Protein AF-A0A2D7DXU7-F1 (afdb_monomer_lite)

Foldseek 3Di:
DPPPQPAQKWWKWFAAPPPRAIWTDAPPGTDLDPVRTDIDGPVCVVVVVVVVVVCVVVNGGPDIDIFGADPVRHGDDPVVVDSNVPDPDDPD

Radius of gyration: 13.19 Å; chains: 1; bounding box: 36×32×34 Å

Sequence (92 aa):
MVKKLKGEQFYLSANDLTSGDVIYLSKDKWSTDFNKAIKIRKDDIEKYEKIAIQDENKCLIIGPFFVELTEEGQIRKLRDKIRKNGLTFKIT

Structure (mmCIF, N/CA/C/O backbone):
data_AF-A0A2D7DXU7-F1
#
_entry.id   AF-A0A2D7DXU7-F1
#
loop_
_atom_site.group_PDB
_atom_site.id
_atom_site.type_symbol
_atom_site.label_atom_id
_atom_site.label_alt_id
_atom_site.label_comp_id
_atom_site.label_asym_id
_atom_site.label_entity_id
_atom_site.label_seq_id
_atom_site.pdbx_PDB_ins_code
_atom_site.Cartn_x
_atom_site.Cartn_y
_atom_site.Cartn_z
_atom_site.occupancy
_atom_site.B_iso_or_equiv
_atom_site.auth_seq_id
_atom_site.auth_comp_id
_atom_site.auth_asym_id
_atom_site.auth_atom_id
_atom_site.pdbx_PDB_model_num
ATOM 1 N N . MET A 1 1 ? 6.167 -8.174 21.423 1.00 34.69 1 MET A N 1
ATOM 2 C CA . MET A 1 1 ? 5.566 -6.853 21.722 1.00 34.69 1 MET A CA 1
ATOM 3 C C . MET A 1 1 ? 5.096 -6.226 20.420 1.00 34.69 1 MET A C 1
ATOM 5 O O . MET A 1 1 ? 5.930 -5.815 19.622 1.00 34.69 1 MET A O 1
ATOM 9 N N . VAL A 1 2 ? 3.786 -6.195 20.174 1.00 47.72 2 VAL A N 1
ATOM 10 C CA . VAL A 1 2 ? 3.225 -5.523 18.993 1.00 47.72 2 VAL A CA 1
ATOM 11 C C . VAL A 1 2 ? 3.428 -4.019 19.180 1.00 47.72 2 VAL A C 1
ATOM 13 O O . VAL A 1 2 ? 2.967 -3.447 20.169 1.00 47.72 2 VAL A O 1
ATOM 16 N N . LYS A 1 3 ? 4.180 -3.370 18.283 1.00 54.38 3 LYS A N 1
ATOM 17 C CA . LYS A 1 3 ? 4.324 -1.907 18.290 1.00 54.38 3 LYS A CA 1
ATOM 18 C C . LYS A 1 3 ? 2.926 -1.302 18.145 1.00 54.38 3 LYS A C 1
ATOM 20 O O . LYS A 1 3 ? 2.313 -1.454 17.096 1.00 54.38 3 LYS A O 1
ATOM 25 N N . LYS A 1 4 ? 2.428 -0.624 19.186 1.00 62.19 4 LYS A N 1
ATOM 26 C CA . LYS A 1 4 ? 1.157 0.113 19.121 1.00 62.19 4 LYS A CA 1
ATOM 27 C C . LYS A 1 4 ? 1.237 1.128 17.982 1.00 62.19 4 LYS A C 1
ATOM 29 O O . LYS A 1 4 ? 2.051 2.052 18.042 1.00 62.19 4 LYS A O 1
ATOM 34 N N . LEU A 1 5 ? 0.407 0.940 16.961 1.00 70.56 5 LEU A N 1
ATOM 35 C CA . LEU A 1 5 ? 0.202 1.918 15.902 1.00 70.56 5 LEU A CA 1
ATOM 36 C C . LEU A 1 5 ? -0.364 3.194 16.534 1.00 70.56 5 LEU A C 1
ATOM 38 O O . LEU A 1 5 ? -1.350 3.146 17.271 1.00 70.56 5 LEU A O 1
ATOM 42 N N . LYS A 1 6 ? 0.311 4.322 16.302 1.00 76.81 6 LYS A N 1
ATOM 43 C CA . LYS A 1 6 ? -0.026 5.617 16.916 1.00 76.81 6 LYS A CA 1
ATOM 44 C C . LYS A 1 6 ? -0.770 6.560 15.968 1.00 76.81 6 LYS A C 1
ATOM 46 O O . LYS A 1 6 ? -1.068 7.677 16.377 1.00 76.81 6 LYS A O 1
ATOM 51 N N . GLY A 1 7 ? -0.929 6.189 14.699 1.00 78.75 7 GLY A N 1
ATOM 52 C CA . GLY A 1 7 ? -1.689 6.963 13.718 1.00 78.75 7 GLY A CA 1
ATOM 53 C C . GLY A 1 7 ? -3.173 6.606 13.752 1.00 78.75 7 GLY A C 1
ATOM 54 O O . GLY A 1 7 ? -3.534 5.505 14.165 1.00 78.75 7 GLY A O 1
ATOM 55 N N . GLU A 1 8 ? -4.012 7.527 13.288 1.00 86.62 8 GLU A N 1
ATOM 56 C CA . GLU A 1 8 ? -5.448 7.287 13.066 1.00 86.62 8 GLU A CA 1
ATOM 57 C C . GLU A 1 8 ? -5.740 6.892 11.607 1.00 86.62 8 GLU A C 1
ATOM 59 O O . GLU A 1 8 ? -6.760 6.269 11.304 1.00 86.62 8 GLU A O 1
ATOM 64 N N . GLN A 1 9 ? -4.810 7.212 10.700 1.00 92.94 9 GLN A N 1
ATOM 65 C CA . GLN A 1 9 ? -4.878 6.895 9.278 1.00 92.94 9 GLN A CA 1
ATOM 66 C C . GLN A 1 9 ? -3.579 6.263 8.782 1.00 92.94 9 GLN A C 1
ATOM 68 O O . GLN A 1 9 ? -2.483 6.578 9.258 1.00 92.94 9 GLN A O 1
ATOM 73 N N . PHE A 1 10 ? -3.721 5.383 7.795 1.00 94.38 10 PHE A N 1
ATOM 74 C CA . PHE A 1 10 ? -2.640 4.571 7.262 1.00 94.38 10 PHE A CA 1
ATOM 75 C C . PHE A 1 10 ? -2.753 4.411 5.749 1.00 94.38 10 PHE A C 1
ATOM 77 O O . PHE A 1 10 ? -3.846 4.454 5.186 1.00 94.38 10 PHE A O 1
ATOM 84 N N . TYR A 1 11 ? -1.619 4.147 5.109 1.00 95.31 11 TYR A N 1
ATOM 85 C CA . TYR A 1 11 ? -1.575 3.503 3.799 1.00 95.31 11 TYR A CA 1
ATOM 86 C C . TYR A 1 11 ? -1.032 2.091 3.942 1.00 95.31 11 TYR A C 1
ATOM 88 O O . TYR A 1 11 ? -0.086 1.870 4.695 1.00 95.31 11 TYR A O 1
ATOM 96 N N . LEU A 1 12 ? -1.601 1.143 3.203 1.00 95.81 12 LEU A N 1
ATOM 97 C CA . LEU A 1 12 ? -1.002 -0.174 3.057 1.00 95.81 12 LEU A CA 1
ATOM 98 C C . LEU A 1 12 ? 0.028 -0.111 1.928 1.00 95.81 12 LEU A C 1
ATOM 100 O O . LEU A 1 12 ? -0.302 0.265 0.801 1.00 95.81 12 LEU A O 1
ATOM 104 N N . SER A 1 13 ? 1.272 -0.442 2.253 1.00 95.50 13 SER A N 1
ATOM 105 C CA . SER A 1 13 ? 2.397 -0.441 1.324 1.00 95.50 13 SER A CA 1
ATOM 106 C C . SER A 1 13 ? 3.080 -1.800 1.326 1.00 95.50 13 SER A C 1
ATOM 108 O O . SER A 1 13 ? 3.058 -2.507 2.329 1.00 95.50 13 SER A O 1
ATOM 110 N N . ALA A 1 14 ? 3.687 -2.153 0.204 1.00 95.12 14 ALA A N 1
ATOM 111 C CA . ALA A 1 14 ? 4.485 -3.355 0.031 1.00 95.12 14 ALA A CA 1
ATOM 112 C C . ALA A 1 14 ? 5.579 -3.083 -1.011 1.00 95.12 14 ALA A C 1
ATOM 114 O O . ALA A 1 14 ? 5.725 -1.951 -1.490 1.00 95.12 14 ALA A O 1
ATOM 115 N N . ASN A 1 15 ? 6.342 -4.111 -1.363 1.00 93.44 15 ASN A N 1
ATOM 116 C CA . ASN A 1 15 ? 7.197 -4.083 -2.542 1.00 93.44 15 ASN A CA 1
ATOM 117 C C . ASN A 1 15 ? 6.602 -4.961 -3.645 1.00 93.44 15 ASN A C 1
ATOM 119 O O . ASN A 1 15 ? 6.075 -6.041 -3.371 1.00 93.44 15 ASN A O 1
ATOM 123 N N . ASP A 1 16 ? 6.693 -4.479 -4.881 1.00 90.31 16 ASP A N 1
ATOM 124 C CA . ASP A 1 16 ? 6.410 -5.278 -6.066 1.00 90.31 16 ASP A CA 1
ATOM 125 C C . ASP A 1 16 ? 7.493 -6.348 -6.227 1.00 90.31 16 ASP A C 1
ATOM 127 O O . 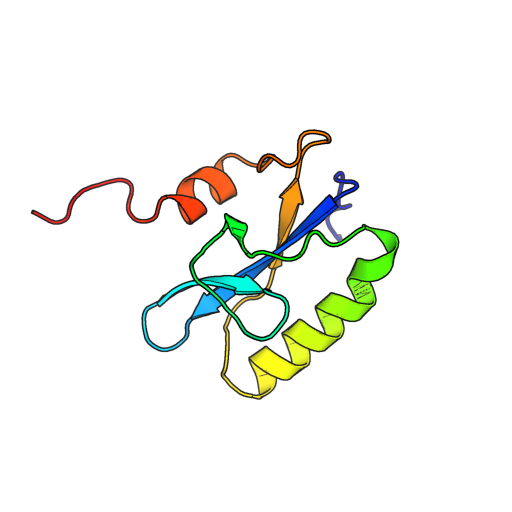ASP A 1 16 ? 8.687 -6.070 -6.100 1.00 90.31 16 ASP A O 1
ATOM 131 N N . LEU A 1 17 ? 7.076 -7.580 -6.506 1.00 84.75 17 LEU A N 1
ATOM 132 C CA . LEU A 1 17 ? 7.982 -8.724 -6.611 1.00 84.75 17 LEU A CA 1
ATOM 133 C C . LEU A 1 17 ? 8.890 -8.677 -7.840 1.00 84.75 17 LEU A C 1
ATOM 135 O O . LEU A 1 17 ? 9.969 -9.265 -7.820 1.00 84.75 17 LEU A O 1
ATOM 139 N N . THR A 1 18 ? 8.453 -8.006 -8.906 1.00 84.94 18 THR A N 1
ATOM 140 C CA . THR A 1 18 ? 9.139 -8.029 -10.202 1.00 84.94 18 THR A CA 1
ATOM 141 C C . THR A 1 18 ? 10.184 -6.923 -10.294 1.00 84.94 18 THR A C 1
ATOM 143 O O . THR A 1 18 ? 11.325 -7.160 -10.677 1.00 84.94 18 THR A O 1
ATOM 146 N N . SER A 1 19 ? 9.783 -5.705 -9.943 1.00 86.56 19 SER A N 1
ATOM 147 C CA . SER A 1 19 ? 10.594 -4.488 -10.021 1.00 86.56 19 SER A CA 1
ATOM 148 C C . SER A 1 19 ? 11.320 -4.168 -8.714 1.00 86.56 19 SER A C 1
ATOM 150 O O . SER A 1 19 ? 12.326 -3.463 -8.725 1.00 86.56 19 SER A O 1
ATOM 152 N N . GLY A 1 20 ? 10.820 -4.667 -7.578 1.00 84.69 20 GLY A N 1
ATOM 153 C CA . GLY A 1 20 ? 11.257 -4.234 -6.252 1.00 84.69 20 GLY A CA 1
ATOM 154 C C . GLY A 1 20 ? 10.706 -2.864 -5.841 1.00 84.69 20 GLY A C 1
ATOM 155 O O . GLY A 1 20 ? 11.006 -2.400 -4.736 1.00 84.69 20 GLY A O 1
ATOM 156 N N . ASP A 1 21 ? 9.889 -2.221 -6.682 1.00 89.81 21 ASP A N 1
ATOM 157 C CA . ASP A 1 21 ? 9.364 -0.882 -6.432 1.00 89.81 21 ASP A CA 1
ATOM 158 C C . ASP A 1 21 ? 8.458 -0.842 -5.202 1.00 89.81 21 ASP A C 1
ATOM 160 O O . ASP A 1 21 ? 7.767 -1.804 -4.857 1.00 89.81 21 ASP A O 1
ATOM 164 N N . VAL A 1 22 ? 8.433 0.312 -4.534 1.00 91.62 22 VAL A N 1
ATOM 165 C CA . VAL A 1 22 ? 7.488 0.552 -3.443 1.00 91.62 22 VAL A CA 1
ATOM 166 C C . VAL A 1 22 ? 6.107 0.810 -4.038 1.00 91.62 22 VAL A C 1
ATOM 168 O O . VAL A 1 22 ? 5.899 1.772 -4.777 1.00 91.62 22 VAL A O 1
ATOM 171 N N . ILE A 1 23 ? 5.153 -0.031 -3.658 1.00 94.38 23 ILE A N 1
ATOM 172 C CA . ILE A 1 23 ? 3.763 0.025 -4.106 1.00 94.38 23 ILE A CA 1
ATOM 173 C C . ILE A 1 23 ? 2.826 0.278 -2.929 1.00 94.38 23 ILE A C 1
ATOM 175 O O . ILE A 1 23 ? 3.153 0.033 -1.763 1.00 94.38 23 ILE A O 1
ATOM 179 N N . TYR A 1 24 ? 1.642 0.781 -3.253 1.00 95.69 24 TYR A N 1
ATOM 180 C CA . TYR A 1 24 ? 0.571 1.105 -2.325 1.00 95.69 24 TYR A CA 1
ATOM 181 C C . TYR A 1 24 ? -0.735 0.491 -2.815 1.00 95.69 24 TYR A C 1
ATOM 183 O O . TYR A 1 24 ? -0.994 0.439 -4.022 1.00 95.69 24 TYR A O 1
ATOM 191 N N . LEU A 1 25 ? -1.576 0.055 -1.881 1.00 96.12 25 LEU A N 1
ATOM 192 C CA . LEU A 1 25 ? -2.904 -0.438 -2.219 1.00 96.12 25 LEU A CA 1
ATOM 193 C C . LEU A 1 25 ? -3.778 0.727 -2.711 1.00 96.12 25 LEU A C 1
ATOM 195 O O . LEU A 1 25 ? -4.047 1.672 -1.964 1.00 96.12 25 LEU A O 1
ATOM 199 N N . SER A 1 26 ? -4.231 0.651 -3.962 1.00 95.19 26 SER A N 1
ATOM 200 C CA . SER A 1 26 ? -5.251 1.537 -4.538 1.00 95.19 26 SER A CA 1
ATOM 201 C C . SER A 1 26 ? -6.591 0.799 -4.664 1.00 95.19 26 SER A C 1
ATOM 203 O O . SER A 1 26 ? -6.666 -0.387 -4.353 1.00 95.19 26 SER A O 1
ATOM 205 N N . LYS A 1 27 ? -7.658 1.489 -5.100 1.00 89.94 27 LYS A N 1
ATOM 206 C CA . LYS A 1 27 ? -9.026 0.928 -5.166 1.00 89.94 27 LYS A CA 1
ATOM 207 C C . LYS A 1 27 ? -9.122 -0.411 -5.900 1.00 89.94 27 LYS A C 1
ATOM 209 O O . LYS A 1 27 ? -9.830 -1.290 -5.424 1.00 89.94 27 LYS A O 1
ATOM 214 N N . ASP A 1 28 ? -8.398 -0.552 -7.009 1.00 85.75 28 ASP A N 1
ATOM 215 C CA . ASP A 1 28 ? -8.562 -1.695 -7.915 1.00 85.75 28 ASP A CA 1
ATOM 216 C C . ASP A 1 28 ? -7.322 -2.597 -7.985 1.00 85.75 28 ASP A C 1
ATOM 218 O O . ASP A 1 28 ? -7.416 -3.757 -8.378 1.00 85.75 28 ASP A O 1
ATOM 222 N N . LYS A 1 29 ? -6.140 -2.064 -7.649 1.00 91.31 29 LYS A N 1
ATOM 223 C CA . LYS A 1 29 ? -4.858 -2.777 -7.744 1.00 91.31 29 LYS A CA 1
ATOM 224 C C . LYS A 1 29 ? -3.765 -2.143 -6.889 1.00 91.31 29 LYS A C 1
ATOM 226 O O . LYS A 1 29 ? -3.910 -1.027 -6.391 1.00 91.31 29 LYS A O 1
ATOM 231 N N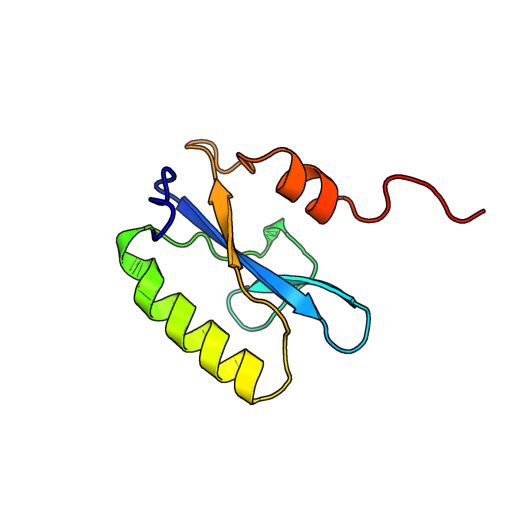 . TRP A 1 30 ? -2.625 -2.808 -6.793 1.00 94.44 30 TRP A N 1
ATOM 232 C CA . TRP A 1 30 ? -1.398 -2.192 -6.299 1.00 94.44 30 TRP A CA 1
ATOM 233 C C . TRP A 1 30 ? -0.841 -1.184 -7.311 1.00 94.44 30 TRP A C 1
ATOM 235 O O . TRP A 1 30 ? -0.937 -1.376 -8.525 1.00 94.44 30 TRP A O 1
ATOM 245 N N . SER A 1 31 ? -0.309 -0.071 -6.811 1.00 94.50 31 SER A N 1
ATOM 246 C CA . SER A 1 31 ? 0.152 1.051 -7.631 1.00 94.50 31 SER A CA 1
ATOM 247 C C . SER A 1 31 ? 1.371 1.723 -7.006 1.00 94.50 31 SER A C 1
ATOM 249 O O . SER A 1 31 ? 1.417 1.922 -5.796 1.00 94.50 31 SER A O 1
ATOM 251 N N . THR A 1 32 ? 2.330 2.139 -7.831 1.00 91.75 32 THR A N 1
ATOM 252 C CA . THR A 1 32 ? 3.462 2.986 -7.412 1.00 91.75 32 THR A CA 1
ATOM 253 C C . THR A 1 32 ? 3.033 4.437 -7.154 1.00 91.75 32 THR A C 1
ATOM 255 O O . THR A 1 32 ? 3.695 5.172 -6.423 1.00 91.75 32 THR A O 1
ATOM 258 N N . ASP A 1 33 ? 1.890 4.858 -7.708 1.00 91.31 33 ASP A N 1
ATOM 259 C CA . ASP A 1 33 ? 1.326 6.191 -7.486 1.00 91.31 33 ASP A CA 1
ATOM 260 C C . ASP A 1 33 ? 0.761 6.332 -6.065 1.00 91.31 33 ASP A C 1
ATOM 262 O O . ASP A 1 33 ? -0.342 5.873 -5.753 1.00 91.31 33 ASP A O 1
ATOM 266 N N . PHE A 1 34 ? 1.521 7.029 -5.223 1.00 88.31 34 PHE A N 1
ATOM 267 C CA . PHE A 1 34 ? 1.165 7.337 -3.842 1.00 88.31 34 PHE A CA 1
ATOM 268 C C . PHE A 1 34 ? -0.168 8.084 -3.702 1.00 88.31 34 PHE A C 1
ATOM 270 O O . PHE A 1 34 ? -0.874 7.896 -2.715 1.00 88.31 34 PHE A O 1
ATOM 277 N N . ASN A 1 35 ? -0.536 8.936 -4.664 1.00 88.88 35 ASN A N 1
ATOM 278 C CA . ASN A 1 35 ? -1.751 9.750 -4.560 1.00 88.88 35 ASN A CA 1
ATOM 279 C C . ASN A 1 35 ? -3.026 8.925 -4.779 1.00 88.88 35 ASN A C 1
ATOM 281 O O . ASN A 1 35 ? -4.115 9.367 -4.418 1.00 88.88 35 ASN A O 1
ATOM 285 N N . LYS A 1 36 ? -2.894 7.720 -5.345 1.00 92.81 36 LYS A N 1
ATOM 286 C CA . LYS A 1 36 ? -3.995 6.765 -5.531 1.00 92.81 36 LYS A CA 1
ATOM 287 C C . LYS A 1 36 ? -4.163 5.805 -4.353 1.00 92.81 36 LYS A C 1
ATOM 289 O O . LYS A 1 36 ? -5.089 4.993 -4.374 1.00 92.81 36 LYS A O 1
ATOM 294 N N . ALA A 1 37 ? -3.287 5.876 -3.349 1.00 93.94 37 ALA A N 1
ATOM 295 C CA . ALA A 1 37 ? -3.341 4.999 -2.190 1.00 93.94 37 ALA A CA 1
ATOM 296 C C . ALA A 1 37 ? -4.636 5.212 -1.389 1.00 93.94 37 ALA A C 1
ATOM 298 O O . ALA A 1 37 ? -5.040 6.343 -1.102 1.00 93.94 37 ALA A O 1
ATOM 299 N N . ILE A 1 38 ? -5.294 4.117 -1.004 1.00 94.69 38 ILE A N 1
ATOM 300 C CA . ILE A 1 38 ? -6.496 4.174 -0.168 1.00 94.69 38 ILE A CA 1
ATOM 301 C C . ILE A 1 38 ? -6.092 4.564 1.250 1.00 94.69 38 ILE A C 1
ATOM 303 O O . ILE A 1 38 ? -5.317 3.852 1.884 1.00 94.69 38 ILE A O 1
ATOM 307 N N . LYS A 1 39 ? -6.675 5.644 1.782 1.00 94.12 39 LYS A N 1
ATOM 308 C CA . LYS A 1 39 ? -6.560 5.979 3.208 1.00 94.12 39 LYS A CA 1
ATOM 309 C C . LYS A 1 39 ? -7.352 4.972 4.036 1.00 94.12 39 LYS A C 1
ATOM 311 O O . LYS A 1 39 ? -8.574 4.897 3.925 1.00 94.12 39 LYS A O 1
ATOM 316 N N . ILE A 1 40 ? -6.649 4.232 4.879 1.00 94.19 40 ILE A N 1
ATOM 317 C CA . ILE A 1 40 ? -7.201 3.207 5.760 1.00 94.19 40 ILE A CA 1
ATOM 318 C C . ILE A 1 40 ? -7.322 3.804 7.155 1.00 94.19 40 ILE A C 1
ATOM 320 O O . ILE A 1 40 ? -6.350 4.344 7.688 1.00 94.19 40 ILE A O 1
ATOM 324 N N . ARG A 1 41 ? -8.514 3.729 7.747 1.00 92.81 41 ARG A N 1
ATOM 325 C CA . ARG A 1 41 ? -8.710 4.096 9.151 1.00 92.81 41 ARG A CA 1
ATOM 326 C C . ARG A 1 41 ? -8.222 2.971 10.045 1.00 92.81 41 ARG A C 1
ATOM 328 O O . ARG A 1 41 ? -8.240 1.807 9.656 1.00 92.81 41 ARG A O 1
ATOM 335 N N . LYS A 1 42 ? -7.815 3.327 11.258 1.00 89.62 42 LYS A N 1
ATOM 336 C CA . LYS A 1 42 ? -7.362 2.371 12.271 1.00 89.62 42 LYS A CA 1
ATOM 337 C C . LYS A 1 42 ? -8.340 1.211 12.494 1.00 89.62 42 LYS A C 1
ATOM 339 O O . LYS A 1 42 ? -7.900 0.070 12.591 1.00 89.62 42 LYS A O 1
ATOM 344 N N . ASP A 1 43 ? -9.637 1.503 12.497 1.00 91.56 43 ASP A N 1
ATOM 345 C CA . ASP A 1 43 ? -10.700 0.513 12.717 1.00 91.56 43 ASP A CA 1
ATOM 346 C C . ASP A 1 43 ? -10.803 -0.523 11.586 1.00 91.56 43 ASP A C 1
ATOM 348 O O . ASP A 1 43 ? -11.277 -1.635 11.800 1.00 91.56 43 ASP A O 1
ATOM 352 N N . ASP A 1 44 ? -10.312 -0.191 10.389 1.00 93.81 44 ASP A N 1
ATOM 353 C CA . ASP A 1 44 ? -10.349 -1.073 9.222 1.00 93.81 44 ASP A CA 1
ATOM 354 C C . ASP A 1 44 ? -9.057 -1.891 9.043 1.00 93.81 44 ASP A C 1
ATOM 356 O O . ASP A 1 44 ? -8.955 -2.671 8.095 1.00 93.81 44 ASP A O 1
ATOM 360 N N . ILE A 1 45 ? -8.047 -1.735 9.910 1.00 92.31 45 ILE A N 1
ATOM 361 C CA . ILE A 1 45 ? -6.715 -2.334 9.709 1.00 92.31 45 ILE A CA 1
ATOM 362 C C . ILE A 1 45 ? -6.779 -3.845 9.500 1.00 92.31 45 ILE A C 1
ATOM 364 O O . ILE A 1 45 ? -6.192 -4.344 8.543 1.00 92.31 45 ILE A O 1
ATOM 368 N N . GLU A 1 46 ? -7.528 -4.565 10.336 1.00 92.50 46 GLU A N 1
ATOM 369 C CA . GLU A 1 46 ? -7.611 -6.029 10.263 1.00 92.50 46 GLU A CA 1
ATOM 370 C C . GLU A 1 46 ? -8.167 -6.517 8.918 1.00 92.50 46 GLU A C 1
ATOM 372 O O . GLU A 1 46 ? -7.766 -7.561 8.398 1.00 92.50 46 GLU A O 1
ATOM 377 N N . LYS A 1 47 ? -9.086 -5.751 8.318 1.00 94.44 47 LYS A N 1
ATOM 378 C CA . LYS A 1 47 ? -9.631 -6.052 6.991 1.00 94.44 47 LYS A CA 1
ATOM 379 C C . LYS A 1 47 ? -8.535 -5.963 5.933 1.00 94.44 47 LYS A C 1
ATOM 381 O O . LYS A 1 47 ? -8.420 -6.854 5.095 1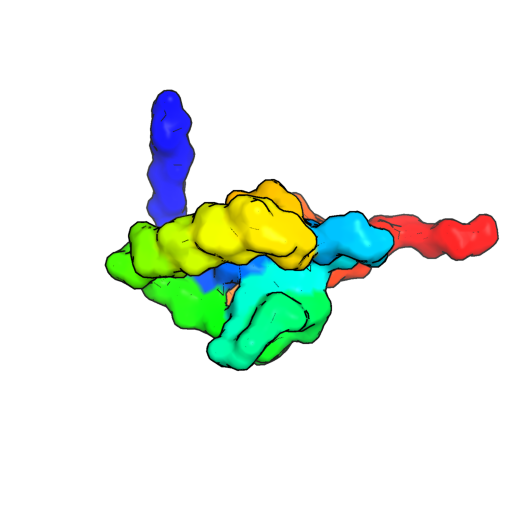.00 94.44 47 LYS A O 1
ATOM 386 N N . TYR A 1 48 ? -7.744 -4.895 5.963 1.00 95.06 48 TYR A N 1
ATOM 387 C CA . TYR A 1 48 ? -6.688 -4.676 4.977 1.00 95.06 48 TYR A CA 1
ATOM 388 C C . TYR A 1 48 ? -5.466 -5.565 5.204 1.00 95.06 48 TYR A C 1
ATOM 390 O O . TYR A 1 48 ? -4.808 -5.937 4.239 1.00 95.06 48 TYR A O 1
ATOM 398 N N . GLU A 1 49 ? -5.204 -5.979 6.441 1.00 94.56 49 GLU A N 1
ATOM 399 C CA . GLU A 1 49 ? -4.189 -6.986 6.752 1.00 94.56 49 GLU A CA 1
ATOM 400 C C . GLU A 1 49 ? -4.539 -8.337 6.114 1.00 94.56 49 GLU A C 1
ATOM 402 O O . GLU A 1 49 ? -3.696 -8.949 5.463 1.00 94.56 49 GLU A O 1
ATOM 407 N N . LYS A 1 50 ? -5.809 -8.761 6.183 1.00 95.25 50 LYS A N 1
ATOM 408 C CA . LYS A 1 50 ? -6.278 -9.976 5.493 1.00 95.25 50 LYS A CA 1
ATOM 409 C C . LYS A 1 50 ? -6.110 -9.893 3.975 1.00 95.25 50 LYS A C 1
ATOM 411 O O . LYS A 1 50 ? -5.699 -10.879 3.369 1.00 95.25 50 LYS A O 1
ATOM 416 N N . ILE A 1 51 ? -6.404 -8.739 3.370 1.00 93.56 51 ILE A N 1
ATOM 417 C CA . ILE A 1 51 ? -6.178 -8.508 1.931 1.00 93.56 51 ILE A CA 1
ATOM 418 C C . ILE A 1 51 ? -4.686 -8.645 1.610 1.00 93.56 51 ILE A C 1
ATOM 420 O O . ILE A 1 51 ? -4.319 -9.368 0.689 1.00 93.56 51 ILE A O 1
ATOM 424 N N . ALA A 1 52 ? -3.825 -8.016 2.412 1.00 93.75 52 ALA A N 1
ATOM 425 C CA . ALA A 1 52 ? -2.382 -8.065 2.220 1.00 93.75 52 ALA A CA 1
ATOM 426 C C . ALA A 1 52 ? -1.834 -9.498 2.284 1.00 93.75 52 ALA A C 1
ATOM 428 O O . ALA A 1 52 ? -1.071 -9.898 1.412 1.00 93.75 52 ALA A O 1
ATOM 429 N N . ILE A 1 53 ? -2.274 -10.285 3.272 1.00 95.06 53 ILE A N 1
ATOM 430 C CA . ILE A 1 53 ? -1.889 -11.695 3.422 1.00 95.06 53 ILE A CA 1
ATOM 431 C C . ILE A 1 53 ? -2.336 -12.514 2.205 1.00 95.06 53 ILE A C 1
ATOM 433 O O . ILE A 1 53 ? -1.591 -13.358 1.712 1.00 95.06 53 ILE A O 1
ATOM 437 N N . GLN A 1 54 ? -3.552 -12.285 1.699 1.00 94.69 54 GLN A N 1
ATOM 438 C CA . GLN A 1 54 ? -4.041 -12.976 0.503 1.00 94.69 54 GLN A CA 1
ATOM 439 C C . GLN A 1 54 ? -3.211 -12.640 -0.740 1.00 94.69 54 GLN A C 1
ATOM 441 O O . GLN A 1 54 ? -2.921 -13.536 -1.531 1.00 94.69 54 GLN A O 1
ATOM 446 N N . ASP A 1 55 ? -2.832 -11.376 -0.910 1.00 93.62 55 ASP A N 1
ATOM 447 C CA . ASP A 1 55 ? -2.040 -10.925 -2.053 1.00 93.62 55 ASP A CA 1
ATOM 448 C C . ASP A 1 55 ? -0.576 -11.378 -1.961 1.00 93.62 55 ASP A C 1
ATOM 450 O O . ASP A 1 55 ? 0.011 -11.763 -2.973 1.00 93.62 55 ASP A O 1
ATOM 454 N N . GLU A 1 56 ? -0.004 -11.415 -0.757 1.00 93.62 56 GLU A N 1
ATOM 455 C CA . GLU A 1 56 ? 1.329 -11.974 -0.508 1.00 93.62 56 GLU A CA 1
ATOM 456 C C . GLU A 1 56 ? 1.357 -13.484 -0.798 1.00 93.62 56 GLU A C 1
ATOM 458 O O . GLU A 1 56 ? 2.239 -13.960 -1.511 1.00 93.62 56 GLU A O 1
ATOM 463 N N . ASN A 1 57 ? 0.329 -14.231 -0.375 1.00 94.31 57 ASN A N 1
ATOM 464 C CA . ASN A 1 57 ? 0.188 -15.661 -0.688 1.00 94.31 57 ASN A CA 1
ATOM 465 C C . ASN A 1 57 ? 0.020 -15.946 -2.189 1.00 94.31 57 ASN A C 1
ATOM 467 O O . ASN A 1 57 ? 0.378 -17.024 -2.657 1.00 94.31 57 ASN A O 1
ATOM 471 N N . LYS A 1 58 ? -0.534 -14.996 -2.949 1.00 93.31 58 LYS A N 1
ATOM 472 C CA . LYS A 1 58 ? -0.629 -15.065 -4.417 1.00 93.31 58 LYS A CA 1
ATOM 473 C C . LYS A 1 58 ? 0.651 -14.608 -5.121 1.00 93.31 58 LYS A C 1
ATOM 475 O O . LYS A 1 58 ? 0.662 -14.549 -6.348 1.00 93.31 58 LYS A O 1
ATOM 480 N N . CYS A 1 59 ? 1.696 -14.256 -4.370 1.00 91.38 59 CYS A N 1
ATOM 481 C CA . CYS A 1 59 ? 2.937 -13.697 -4.897 1.00 9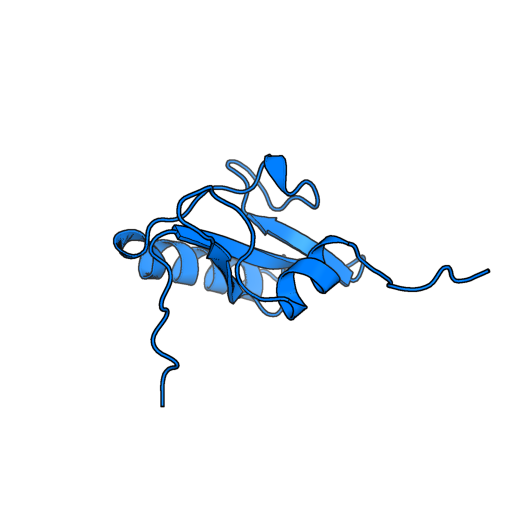1.38 59 CYS A CA 1
ATOM 482 C C . CYS A 1 59 ? 2.699 -12.442 -5.756 1.00 91.38 59 CYS A C 1
ATOM 484 O O . CYS A 1 59 ? 3.347 -12.254 -6.783 1.00 91.38 59 CYS A O 1
ATOM 486 N N . LEU A 1 60 ? 1.758 -11.583 -5.350 1.00 89.94 60 LEU A N 1
ATOM 487 C CA . LEU A 1 60 ? 1.541 -10.280 -5.991 1.00 89.94 60 LEU A CA 1
ATOM 488 C C . LEU A 1 60 ? 2.408 -9.186 -5.361 1.00 89.94 60 LEU A C 1
ATOM 490 O O . LEU A 1 60 ? 2.789 -8.231 -6.030 1.00 89.94 60 LEU A O 1
ATOM 494 N N . ILE A 1 61 ? 2.716 -9.330 -4.074 1.00 93.50 61 ILE A N 1
ATOM 495 C CA . ILE A 1 61 ? 3.476 -8.373 -3.268 1.00 93.50 61 ILE A CA 1
ATOM 496 C C . ILE A 1 61 ? 4.398 -9.115 -2.300 1.00 93.50 61 ILE A C 1
ATOM 498 O O . ILE A 1 61 ? 4.177 -10.294 -2.027 1.00 93.50 61 ILE A O 1
ATOM 502 N N . ILE A 1 62 ? 5.364 -8.406 -1.714 1.00 93.56 62 ILE A N 1
ATOM 503 C CA . ILE A 1 62 ? 6.126 -8.886 -0.550 1.00 93.56 62 ILE A CA 1
ATOM 504 C C . ILE A 1 62 ? 6.202 -7.857 0.567 1.00 93.56 62 ILE A C 1
ATOM 506 O O . ILE A 1 62 ? 6.302 -6.649 0.325 1.00 93.56 62 ILE A O 1
ATOM 510 N N . GLY A 1 63 ? 6.228 -8.364 1.800 1.00 91.25 63 GLY A N 1
ATOM 511 C CA . GLY A 1 63 ? 6.486 -7.574 2.998 1.00 91.25 63 GLY A CA 1
ATOM 512 C C . GLY A 1 63 ? 5.491 -6.429 3.189 1.00 91.25 63 GLY A C 1
ATOM 513 O O . GLY A 1 63 ? 5.932 -5.282 3.330 1.00 91.25 63 GLY A O 1
ATOM 514 N N . PRO A 1 64 ? 4.171 -6.693 3.175 1.00 94.12 64 PRO A N 1
ATOM 515 C CA . PRO A 1 64 ? 3.179 -5.657 3.381 1.00 94.12 64 PRO A CA 1
ATOM 516 C C . PRO A 1 64 ? 3.292 -5.045 4.781 1.00 94.12 64 PRO A C 1
ATOM 518 O O . PRO A 1 64 ? 3.506 -5.730 5.781 1.00 94.12 64 PRO A O 1
ATOM 521 N N . PHE A 1 65 ? 3.121 -3.730 4.871 1.00 93.94 65 PHE A N 1
ATOM 522 C CA . PHE A 1 65 ? 3.085 -3.012 6.138 1.00 93.94 65 PHE A CA 1
ATOM 523 C C . PHE A 1 65 ? 2.271 -1.721 6.039 1.00 93.94 65 PHE A C 1
ATOM 525 O O . PHE A 1 65 ? 2.081 -1.139 4.970 1.00 93.94 65 PHE A O 1
ATOM 532 N N . PHE A 1 66 ? 1.824 -1.234 7.195 1.00 94.19 66 PHE A N 1
ATOM 533 C CA . PHE A 1 66 ? 1.088 0.020 7.289 1.00 94.19 66 PHE A CA 1
ATOM 534 C C . PHE A 1 66 ? 2.029 1.217 7.481 1.00 94.19 66 PHE A C 1
ATOM 536 O O . PHE A 1 66 ? 2.778 1.306 8.460 1.00 94.19 66 PHE A O 1
ATOM 543 N N . VAL A 1 67 ? 1.954 2.168 6.552 1.00 93.19 67 VAL A N 1
ATOM 544 C CA . VAL A 1 67 ? 2.582 3.488 6.629 1.00 93.19 67 VAL A CA 1
ATOM 545 C C . VAL A 1 67 ? 1.667 4.411 7.424 1.00 93.19 67 VAL A C 1
ATOM 547 O O . VAL A 1 67 ? 0.534 4.657 7.028 1.00 93.19 67 VAL A O 1
ATOM 550 N N . GLU A 1 68 ? 2.162 4.935 8.543 1.00 93.19 68 GLU A N 1
ATOM 551 C CA . GLU A 1 68 ? 1.409 5.860 9.398 1.00 93.19 68 GLU A CA 1
ATOM 552 C C . GLU A 1 68 ? 1.316 7.255 8.776 1.00 93.19 68 GLU A C 1
ATOM 554 O O . GLU A 1 68 ? 2.334 7.818 8.354 1.00 93.19 68 GLU A O 1
ATOM 559 N N . LEU A 1 69 ? 0.116 7.835 8.806 1.00 91.44 69 LEU A N 1
ATOM 560 C CA . LEU A 1 69 ? -0.149 9.192 8.342 1.00 91.44 69 LEU A CA 1
ATOM 561 C C . LEU A 1 69 ? -0.379 10.170 9.505 1.00 91.44 69 LEU A C 1
ATOM 563 O O . LEU A 1 69 ? -0.763 9.775 10.608 1.00 91.44 69 LEU A O 1
ATOM 567 N N . THR A 1 70 ? -0.113 11.451 9.251 1.00 87.69 70 THR A N 1
ATOM 568 C CA . THR A 1 70 ? -0.543 12.582 10.084 1.00 87.69 70 THR A CA 1
ATOM 569 C C . THR A 1 70 ? -2.019 12.897 9.829 1.00 87.69 70 THR A C 1
ATOM 571 O O . THR A 1 70 ? -2.611 12.390 8.876 1.00 87.69 70 THR A O 1
ATOM 574 N N . GLU A 1 71 ? -2.614 13.762 10.651 1.00 81.56 71 GLU A N 1
ATOM 575 C CA . GLU A 1 71 ? -3.991 14.249 10.455 1.00 81.56 71 GLU A CA 1
ATOM 576 C C . GLU A 1 71 ? -4.172 14.957 9.099 1.00 81.56 71 GLU A C 1
ATOM 578 O O . GLU A 1 71 ? -5.211 14.830 8.457 1.00 81.56 71 GLU A O 1
ATOM 583 N N . GLU A 1 72 ? -3.118 15.604 8.597 1.00 83.81 72 GLU A N 1
ATOM 584 C CA . GLU A 1 72 ? -3.077 16.241 7.271 1.00 83.81 72 GLU A CA 1
ATOM 585 C C . GLU A 1 72 ? -2.896 15.225 6.122 1.00 83.81 72 GLU A C 1
ATOM 587 O O . GLU A 1 72 ? -2.867 15.589 4.946 1.00 83.81 72 GLU A O 1
ATOM 592 N N . GLY A 1 73 ? -2.747 13.932 6.433 1.00 81.38 73 GLY A N 1
ATOM 593 C CA . GLY A 1 73 ? -2.545 12.860 5.458 1.00 81.38 73 GLY A CA 1
ATOM 594 C C . GLY A 1 73 ? -1.113 12.731 4.932 1.00 81.38 73 GLY A C 1
ATOM 595 O O . GLY A 1 73 ? -0.903 12.086 3.903 1.00 81.38 73 GLY A O 1
ATOM 596 N N . GLN A 1 74 ? -0.124 13.325 5.606 1.00 86.25 74 GLN A N 1
ATOM 597 C CA . GLN A 1 74 ? 1.288 13.183 5.246 1.00 86.25 74 GLN A CA 1
ATOM 598 C C . GLN A 1 74 ? 1.918 11.964 5.923 1.00 86.25 74 GLN A C 1
ATOM 600 O O . GLN A 1 74 ? 1.513 11.572 7.010 1.00 86.25 74 GLN A O 1
ATOM 605 N N . ILE A 1 75 ? 2.958 11.377 5.324 1.00 90.12 75 I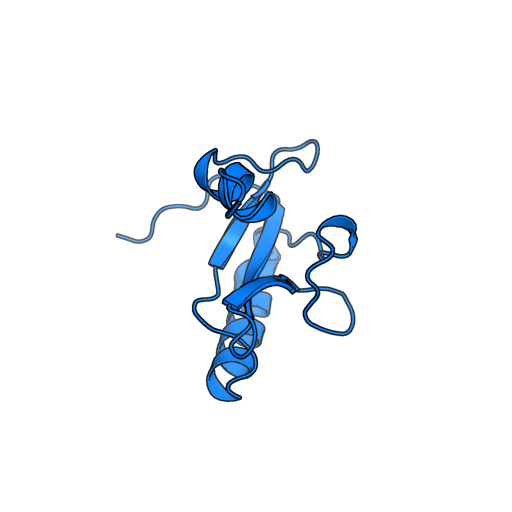LE A N 1
ATOM 606 C CA . ILE A 1 75 ? 3.701 10.279 5.960 1.00 90.12 75 ILE A CA 1
ATOM 607 C C . ILE A 1 75 ? 4.346 10.772 7.260 1.00 90.12 75 ILE A C 1
ATOM 609 O O . ILE A 1 75 ? 5.106 11.741 7.259 1.00 90.12 75 ILE A O 1
ATOM 613 N N . ARG A 1 76 ? 4.114 10.058 8.362 1.00 89.44 76 ARG A N 1
ATOM 614 C CA . ARG A 1 76 ? 4.634 10.421 9.683 1.00 89.44 76 ARG A CA 1
ATOM 615 C C . ARG A 1 76 ? 6.111 10.065 9.863 1.00 89.44 76 ARG A C 1
ATOM 617 O O . ARG A 1 76 ? 6.886 10.869 10.376 1.00 89.44 76 ARG A O 1
ATOM 624 N N . LYS A 1 77 ? 6.520 8.855 9.471 1.00 89.50 77 LYS A N 1
ATOM 625 C CA . LYS A 1 77 ? 7.870 8.325 9.739 1.00 89.50 77 LYS A CA 1
ATOM 626 C C . LYS A 1 77 ? 8.863 8.730 8.648 1.00 89.50 77 LYS A C 1
ATOM 628 O O . LYS A 1 77 ? 8.596 8.541 7.466 1.00 89.50 77 LYS A O 1
ATOM 633 N N . LEU A 1 78 ? 10.051 9.199 9.047 1.00 86.88 78 LEU A N 1
ATOM 634 C CA . LEU A 1 78 ? 11.124 9.597 8.121 1.00 86.88 78 LEU A CA 1
ATOM 635 C C . LEU A 1 78 ? 11.517 8.469 7.156 1.00 86.88 78 LEU A C 1
ATOM 637 O O . LEU A 1 78 ? 11.640 8.699 5.959 1.00 86.88 78 LEU A O 1
ATOM 641 N N . ARG A 1 79 ? 11.654 7.240 7.664 1.00 86.56 79 ARG A N 1
ATOM 642 C CA . ARG A 1 79 ? 11.977 6.062 6.846 1.00 86.56 79 ARG A CA 1
ATOM 643 C C . ARG A 1 79 ? 10.992 5.874 5.693 1.00 86.56 79 ARG A C 1
ATOM 645 O O . ARG A 1 79 ? 11.403 5.587 4.575 1.00 86.56 79 ARG A O 1
ATOM 652 N N . ASP A 1 80 ? 9.705 6.038 5.966 1.00 88.38 80 ASP A N 1
ATOM 653 C CA . ASP A 1 80 ? 8.663 5.806 4.971 1.00 88.38 80 ASP A CA 1
ATOM 654 C C . ASP A 1 80 ? 8.617 6.973 3.959 1.00 88.38 80 ASP A C 1
ATOM 656 O O . ASP A 1 80 ? 8.351 6.750 2.781 1.00 88.38 80 ASP A O 1
ATOM 660 N N . LYS A 1 81 ? 8.996 8.198 4.374 1.00 88.50 81 LYS A N 1
ATOM 661 C CA . LYS A 1 81 ? 9.239 9.327 3.453 1.00 88.50 81 LYS A CA 1
ATOM 662 C C . LYS A 1 81 ? 10.381 9.027 2.480 1.00 88.50 81 LYS A C 1
ATOM 664 O O . LYS A 1 81 ? 10.237 9.277 1.290 1.00 88.50 81 LYS A O 1
ATOM 669 N N . ILE A 1 82 ? 11.491 8.473 2.976 1.00 86.00 82 ILE A N 1
ATOM 670 C CA . ILE A 1 82 ? 12.634 8.075 2.139 1.00 86.00 82 ILE A CA 1
ATOM 671 C C . ILE A 1 82 ? 12.207 6.969 1.169 1.00 86.00 82 ILE A C 1
ATOM 673 O O . ILE A 1 82 ? 12.410 7.109 -0.029 1.00 86.00 82 ILE A O 1
ATOM 677 N N . ARG A 1 83 ? 11.534 5.918 1.663 1.00 84.31 83 ARG A N 1
ATOM 678 C CA . ARG A 1 83 ? 11.037 4.813 0.823 1.00 84.31 83 ARG A CA 1
ATOM 679 C C . ARG A 1 83 ? 10.121 5.289 -0.302 1.00 84.31 83 ARG A C 1
ATOM 681 O O . ARG A 1 83 ? 10.258 4.804 -1.417 1.00 84.31 83 ARG A O 1
ATOM 688 N N . LYS A 1 84 ? 9.222 6.241 -0.033 1.00 83.88 84 LYS A N 1
ATOM 689 C CA . LYS A 1 84 ? 8.353 6.834 -1.061 1.00 83.88 84 LYS A CA 1
ATOM 690 C C . LYS A 1 84 ? 9.148 7.487 -2.197 1.00 83.88 84 LYS A C 1
ATOM 692 O O . LYS A 1 84 ? 8.711 7.428 -3.339 1.00 83.88 84 LYS A O 1
ATOM 697 N N . ASN A 1 85 ? 10.277 8.117 -1.886 1.00 79.69 85 ASN A N 1
ATOM 698 C CA . ASN A 1 85 ? 11.076 8.855 -2.862 1.00 79.69 85 ASN A CA 1
ATOM 699 C C . ASN A 1 85 ? 12.043 7.960 -3.661 1.00 79.69 85 ASN A C 1
ATOM 701 O O . ASN A 1 85 ? 12.678 8.449 -4.591 1.00 79.69 85 ASN A O 1
ATOM 705 N N . GLY A 1 86 ? 12.149 6.670 -3.324 1.00 73.38 86 GLY A N 1
ATOM 706 C CA . GLY A 1 86 ? 13.062 5.740 -3.985 1.00 73.38 86 GLY A CA 1
ATOM 707 C C . GLY A 1 86 ? 14.523 5.938 -3.569 1.00 73.38 86 GLY A C 1
ATOM 708 O O . GLY A 1 86 ? 14.817 6.311 -2.432 1.00 73.38 86 GLY A O 1
ATOM 709 N N . LEU A 1 87 ? 15.452 5.635 -4.479 1.00 67.75 87 LEU A N 1
ATOM 710 C CA . LEU A 1 87 ? 16.891 5.752 -4.233 1.00 67.75 87 LEU A CA 1
ATOM 711 C C . LEU A 1 87 ? 17.270 7.197 -3.878 1.00 67.75 87 LEU A C 1
ATOM 713 O O . LEU A 1 87 ? 17.044 8.128 -4.647 1.00 67.75 87 LEU A O 1
ATOM 717 N N . THR A 1 88 ? 17.916 7.377 -2.725 1.00 64.88 88 THR A N 1
ATOM 718 C CA . THR A 1 88 ? 18.404 8.688 -2.259 1.00 64.88 88 THR A CA 1
ATOM 719 C C . THR A 1 88 ? 19.565 9.227 -3.107 1.00 64.88 88 THR A 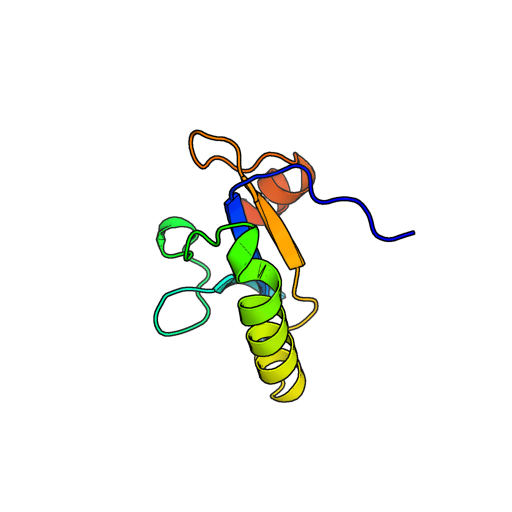C 1
ATOM 721 O O . THR A 1 88 ? 19.964 10.378 -2.952 1.00 64.88 88 THR A O 1
ATOM 724 N N . PHE A 1 89 ? 20.127 8.405 -3.992 1.00 67.69 89 PHE A N 1
ATOM 725 C CA . PHE A 1 89 ? 21.227 8.746 -4.885 1.00 67.69 89 PHE A CA 1
ATOM 726 C C . PHE A 1 89 ? 20.891 8.323 -6.315 1.00 67.69 89 PHE A C 1
ATOM 728 O O . PHE A 1 89 ? 20.226 7.313 -6.541 1.00 67.69 89 PHE A O 1
ATOM 735 N N . LYS A 1 90 ? 21.365 9.096 -7.294 1.00 66.62 90 LYS A N 1
ATOM 736 C CA . LYS A 1 90 ? 21.301 8.689 -8.697 1.00 66.62 90 LYS A CA 1
ATOM 737 C C . LYS A 1 90 ? 22.398 7.665 -8.945 1.00 66.62 90 LYS A C 1
ATOM 739 O O . LYS A 1 90 ? 23.566 7.956 -8.700 1.00 66.62 90 LYS A O 1
ATOM 744 N N . ILE A 1 91 ? 22.024 6.493 -9.445 1.00 64.06 91 ILE A N 1
ATOM 745 C CA . ILE A 1 91 ? 22.985 5.601 -10.092 1.00 64.06 91 ILE A CA 1
ATOM 746 C C . ILE A 1 91 ? 23.324 6.300 -11.410 1.00 64.06 91 ILE A C 1
ATOM 748 O O . ILE A 1 91 ? 22.469 6.398 -12.289 1.00 64.06 91 ILE A O 1
ATOM 752 N N . THR A 1 92 ? 24.503 6.915 -11.458 1.00 63.81 92 THR A N 1
ATOM 753 C CA . THR A 1 92 ? 25.038 7.611 -12.636 1.00 63.81 92 THR A CA 1
ATOM 754 C C . THR A 1 92 ? 26.218 6.815 -13.151 1.00 63.81 92 THR A C 1
ATOM 756 O O . THR A 1 92 ? 26.945 6.274 -12.286 1.00 63.81 92 THR A O 1
#

pLDDT: mean 86.96, std 11.34, range [34.69, 96.12]

Secondary structure (DSSP, 8-state):
-------SEEEEEEEETTT--EEEE-SSSEES-GGGPPPEEGGGHHHHHHHHHHHHHTTSEEEEEEEEB-TTS-B-SHHHHHHHH--SS---